Protein AF-A0AAD7D4S5-F1 (afdb_monomer_lite)

InterPro domains:
  IPR018392 LysM domain [PS51782] (24-70)
  IPR036779 LysM domain superfamily [G3DSA:3.10.350.10] (22-70)
  IPR036779 LysM domain superfamily [SSF54106] (22-69)
  IPR052210 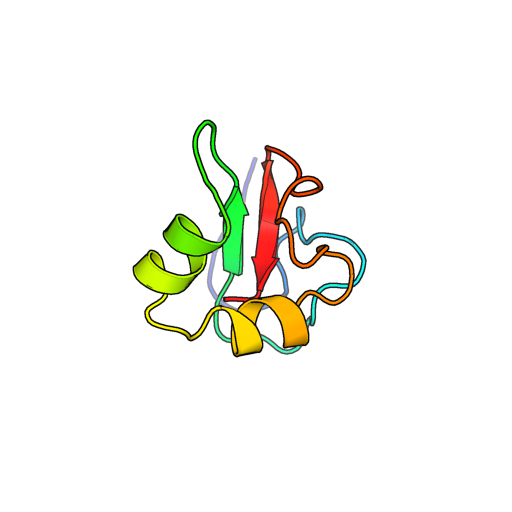Secreted LysM effector LysM1-like [PTHR34997] (5-66)

Sequence (70 aa):
SSNSTGAGGPPVNLAAGSLSICTAYHTVASGNTCASMDAGARIALADFLRWNPEINVDCTNVQLGAAYYV

Organism: Mycena rosella (NCBI:txid1033263)

Structure (mmCIF, N/CA/C/O backbone):
data_AF-A0AAD7D4S5-F1
#
_entry.id   AF-A0AAD7D4S5-F1
#
loop_
_atom_site.group_PDB
_atom_site.id
_atom_site.type_symbol
_atom_site.label_atom_id
_atom_site.label_alt_id
_atom_site.label_comp_id
_atom_site.label_asym_id
_atom_site.label_entity_id
_atom_site.label_seq_id
_atom_site.pdbx_PDB_ins_code
_atom_site.Cartn_x
_atom_site.Cartn_y
_atom_site.Cartn_z
_atom_site.occupancy
_atom_site.B_iso_or_equiv
_atom_site.auth_seq_id
_atom_site.auth_comp_id
_atom_site.auth_asym_id
_atom_site.auth_atom_id
_atom_site.pdbx_PDB_model_num
ATOM 1 N N . SER A 1 1 ? 17.530 17.901 10.343 1.00 41.78 1 SER A N 1
ATOM 2 C CA . SER A 1 1 ? 17.405 16.550 9.758 1.00 41.78 1 SER A CA 1
ATOM 3 C C . SER A 1 1 ? 16.077 16.535 9.021 1.00 41.78 1 SER A C 1
ATOM 5 O O . SER A 1 1 ? 15.077 16.752 9.680 1.00 41.78 1 SER A O 1
ATOM 7 N N . SER A 1 2 ? 15.985 16.545 7.691 1.00 45.75 2 SER A N 1
ATOM 8 C CA . SER A 1 2 ? 16.583 15.587 6.755 1.00 45.75 2 SER A CA 1
ATOM 9 C C . SER A 1 2 ? 16.763 16.220 5.364 1.00 45.75 2 SER A C 1
ATOM 11 O O . SER A 1 2 ? 15.858 16.869 4.850 1.00 45.75 2 SER A O 1
ATOM 13 N N . ASN A 1 3 ? 17.951 16.015 4.798 1.00 47.69 3 ASN A N 1
ATOM 14 C CA . ASN A 1 3 ? 18.411 16.343 3.444 1.00 47.69 3 ASN A CA 1
ATOM 15 C C . ASN A 1 3 ? 17.858 15.251 2.492 1.00 47.69 3 ASN A C 1
ATOM 17 O O . ASN A 1 3 ? 18.093 14.077 2.752 1.00 47.69 3 ASN A O 1
ATOM 21 N N . SER A 1 4 ? 16.898 15.529 1.604 1.00 48.75 4 SER A N 1
ATOM 22 C CA . SER A 1 4 ? 17.037 16.060 0.234 1.00 48.75 4 SER A CA 1
ATOM 23 C C . SER A 1 4 ? 16.937 14.976 -0.859 1.00 48.75 4 SER A C 1
ATOM 25 O O . SER A 1 4 ? 17.706 14.022 -0.872 1.00 48.75 4 SER A O 1
ATOM 27 N N . THR A 1 5 ? 16.044 15.237 -1.822 1.00 51.22 5 THR A N 1
ATOM 28 C CA . THR A 1 5 ? 16.207 15.041 -3.281 1.00 51.22 5 THR A CA 1
ATOM 29 C C . THR A 1 5 ? 16.550 13.652 -3.843 1.00 51.22 5 THR A C 1
ATOM 31 O O . THR A 1 5 ? 17.701 13.238 -3.867 1.00 51.22 5 THR A O 1
ATOM 34 N N . GLY A 1 6 ? 15.559 13.038 -4.502 1.00 53.03 6 GLY A N 1
ATOM 35 C CA . GLY A 1 6 ? 15.639 12.803 -5.952 1.00 53.03 6 GLY A CA 1
ATOM 36 C C . GLY A 1 6 ? 16.804 11.968 -6.492 1.00 53.03 6 GLY A C 1
ATOM 37 O O . GLY A 1 6 ? 17.499 12.436 -7.383 1.00 53.03 6 GLY A O 1
ATOM 38 N N . ALA A 1 7 ? 16.973 10.740 -5.998 1.00 50.41 7 ALA A N 1
ATOM 39 C CA . ALA A 1 7 ? 17.593 9.615 -6.719 1.00 50.41 7 ALA A CA 1
ATOM 40 C C . ALA A 1 7 ? 17.159 8.273 -6.083 1.00 50.41 7 ALA A C 1
ATOM 42 O O . ALA A 1 7 ? 17.973 7.448 -5.690 1.00 50.41 7 ALA A O 1
ATOM 43 N N . GLY A 1 8 ? 15.838 8.134 -5.910 1.00 53.94 8 GLY A N 1
ATOM 44 C CA . GLY A 1 8 ? 15.038 6.904 -5.966 1.00 53.94 8 GLY A CA 1
ATOM 45 C C . GLY A 1 8 ? 15.421 5.655 -5.171 1.00 53.94 8 GLY A C 1
ATOM 46 O O . GLY A 1 8 ? 14.984 4.590 -5.576 1.00 53.94 8 GLY A O 1
ATOM 47 N N . GLY A 1 9 ? 16.215 5.710 -4.104 1.00 63.44 9 GLY A N 1
ATOM 48 C CA . GLY A 1 9 ? 16.347 4.563 -3.196 1.00 63.44 9 GLY A CA 1
ATOM 49 C C . GLY A 1 9 ? 15.055 4.319 -2.395 1.00 63.44 9 GLY A C 1
ATOM 50 O O . GLY A 1 9 ? 14.268 5.256 -2.227 1.00 63.44 9 GLY A O 1
ATOM 51 N N . PRO A 1 10 ? 14.817 3.095 -1.889 1.00 71.62 10 PRO A N 1
ATOM 52 C CA . PRO A 1 10 ? 13.721 2.847 -0.959 1.00 71.62 10 PRO A CA 1
ATOM 53 C C . PRO A 1 10 ? 13.796 3.783 0.260 1.00 71.62 10 PRO A C 1
ATOM 55 O O . PRO A 1 10 ? 14.897 4.149 0.690 1.00 71.62 10 PRO A O 1
ATOM 58 N N . PR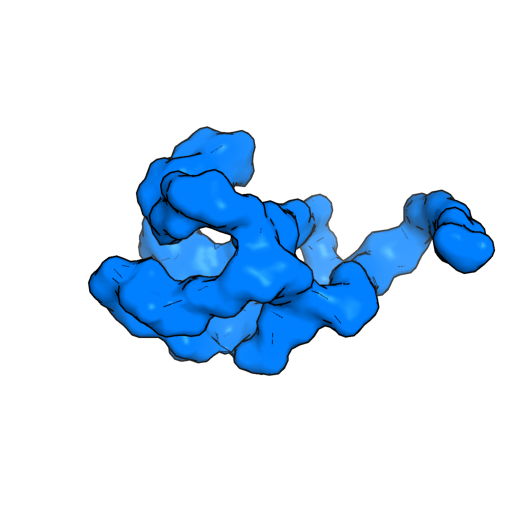O A 1 11 ? 12.648 4.195 0.826 1.00 79.81 11 PRO A N 1
ATOM 59 C CA . PRO A 1 11 ? 12.626 5.071 1.985 1.00 79.81 11 PRO A CA 1
ATOM 60 C C . PRO A 1 11 ? 13.260 4.383 3.202 1.00 79.81 11 PRO A C 1
ATOM 62 O O . PRO A 1 11 ? 13.239 3.162 3.333 1.00 79.81 11 PRO A O 1
ATOM 65 N N . VAL A 1 12 ? 13.801 5.172 4.134 1.00 84.38 12 VAL A N 1
ATOM 66 C CA . VAL A 1 12 ? 14.464 4.644 5.347 1.00 84.38 12 VAL A CA 1
ATOM 67 C C . VAL A 1 12 ? 13.525 3.847 6.255 1.00 84.38 12 VAL A C 1
ATOM 69 O O . VAL A 1 12 ? 13.982 3.054 7.069 1.00 84.38 12 VAL A O 1
ATOM 72 N N . ASN A 1 13 ? 12.218 4.068 6.119 1.00 87.25 13 ASN A N 1
ATOM 73 C CA . ASN A 1 1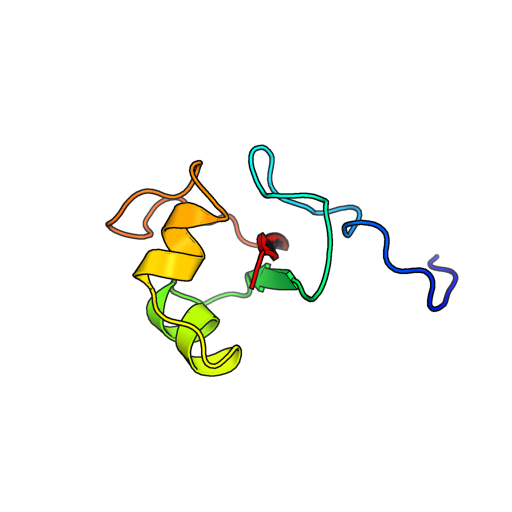3 ? 11.158 3.351 6.816 1.00 87.25 13 ASN A CA 1
ATOM 74 C C . ASN A 1 13 ? 10.506 2.266 5.942 1.00 87.25 13 ASN A C 1
ATOM 76 O O . ASN A 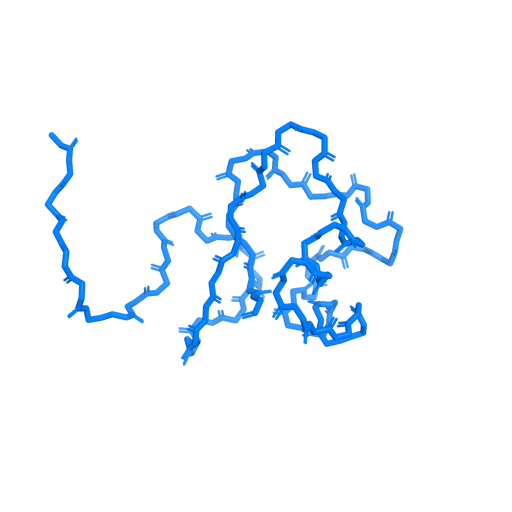1 13 ? 9.367 1.893 6.213 1.00 87.25 13 ASN A O 1
ATOM 80 N N . LEU A 1 14 ? 11.182 1.784 4.890 1.00 85.12 14 LEU A N 1
ATOM 81 C CA . LEU A 1 14 ? 10.694 0.664 4.086 1.00 85.12 14 LEU A CA 1
ATOM 82 C C . LEU A 1 14 ? 10.454 -0.564 4.974 1.00 85.12 14 LEU A C 1
ATOM 84 O O . LEU A 1 14 ? 11.331 -0.971 5.740 1.00 85.12 14 LEU A O 1
ATOM 88 N N . ALA A 1 15 ? 9.271 -1.157 4.852 1.00 86.25 15 ALA A N 1
ATOM 89 C CA . ALA A 1 15 ? 8.921 -2.384 5.542 1.00 86.25 15 ALA A CA 1
ATOM 90 C C . ALA A 1 15 ? 9.823 -3.546 5.101 1.00 86.25 15 ALA A C 1
ATOM 92 O O . ALA A 1 15 ? 10.142 -3.719 3.922 1.00 86.25 15 ALA A O 1
ATOM 93 N N . ALA A 1 16 ? 10.239 -4.366 6.066 1.00 83.12 16 ALA A N 1
ATOM 94 C CA . ALA A 1 16 ? 11.041 -5.545 5.778 1.00 83.12 16 ALA A CA 1
ATOM 95 C C . ALA A 1 16 ? 10.229 -6.547 4.939 1.00 83.12 16 ALA A C 1
ATOM 97 O O . ALA A 1 16 ? 9.158 -6.973 5.360 1.00 83.12 16 ALA A O 1
ATOM 98 N N . GLY A 1 17 ? 10.770 -6.944 3.786 1.00 78.25 17 GLY A N 1
ATOM 99 C CA . GLY A 1 17 ? 10.103 -7.849 2.838 1.00 78.25 17 GLY A CA 1
ATOM 100 C C . GLY A 1 17 ? 9.568 -7.154 1.586 1.00 78.25 17 GLY A C 1
ATOM 101 O O . GLY A 1 17 ? 9.410 -7.813 0.559 1.00 78.25 17 GLY A O 1
ATOM 102 N N . SER A 1 18 ? 9.409 -5.830 1.633 1.00 77.00 18 SER A N 1
ATOM 103 C CA . SER A 1 18 ? 8.947 -5.033 0.503 1.00 77.00 18 SER A CA 1
ATOM 104 C C . SER A 1 18 ? 10.012 -4.914 -0.600 1.00 77.00 18 SER A C 1
ATOM 106 O O . SER A 1 18 ? 11.221 -4.875 -0.336 1.00 77.00 18 SER A O 1
ATOM 108 N N . LEU A 1 19 ? 9.572 -4.865 -1.861 1.00 78.94 19 LEU A N 1
ATOM 109 C CA . LEU A 1 19 ? 10.460 -4.731 -3.021 1.00 78.94 19 LEU A CA 1
ATOM 110 C C . LEU A 1 19 ? 11.210 -3.387 -3.017 1.00 78.94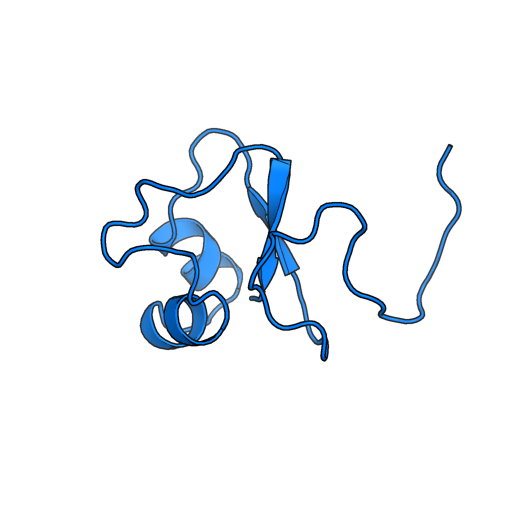 19 LEU A C 1
ATOM 112 O O . LEU A 1 19 ? 10.635 -2.338 -2.757 1.00 78.94 19 LEU A O 1
ATOM 116 N N . SER A 1 20 ? 12.497 -3.401 -3.378 1.00 66.44 20 SER A N 1
ATOM 117 C CA . SER A 1 20 ? 13.388 -2.227 -3.315 1.00 66.44 20 SER A CA 1
ATOM 118 C C . SER A 1 20 ? 13.732 -1.594 -4.674 1.00 66.44 20 SER A C 1
ATOM 120 O O . SER A 1 20 ? 14.571 -0.698 -4.739 1.00 66.44 20 SER A O 1
ATOM 122 N N . ILE A 1 21 ? 13.105 -2.048 -5.770 1.00 66.88 21 ILE A N 1
ATOM 123 C CA . ILE A 1 21 ? 13.498 -1.723 -7.162 1.00 66.88 21 ILE A CA 1
ATOM 124 C C . ILE A 1 21 ? 12.805 -0.477 -7.773 1.00 66.88 21 ILE A C 1
ATOM 126 O O . ILE A 1 21 ? 13.043 -0.154 -8.929 1.00 66.88 21 ILE A O 1
ATOM 130 N N . CYS A 1 22 ? 11.994 0.222 -6.969 1.00 64.94 22 CYS A N 1
ATOM 131 C CA . CYS A 1 22 ? 11.405 1.572 -7.109 1.00 64.94 22 CYS A CA 1
ATOM 132 C C . CYS A 1 22 ? 10.593 1.983 -8.361 1.00 64.94 22 CYS A C 1
ATOM 134 O O . CYS A 1 22 ? 11.142 2.196 -9.438 1.00 64.94 22 CYS A O 1
ATOM 136 N N . THR A 1 23 ? 9.322 2.344 -8.100 1.00 70.56 23 THR A N 1
ATOM 137 C CA . THR A 1 23 ? 8.613 3.481 -8.738 1.00 70.56 23 THR A CA 1
ATOM 138 C C . THR A 1 23 ? 7.821 4.347 -7.736 1.00 70.56 23 THR A C 1
ATOM 140 O O . THR A 1 23 ? 7.807 5.563 -7.919 1.00 70.56 23 THR A O 1
ATOM 143 N N . ALA A 1 24 ? 7.244 3.802 -6.649 1.00 82.31 24 ALA A N 1
ATOM 144 C CA . ALA A 1 24 ? 6.624 4.584 -5.563 1.00 82.31 24 ALA A CA 1
ATOM 145 C C . ALA A 1 24 ? 6.487 3.788 -4.239 1.00 82.31 24 ALA A C 1
ATOM 147 O O . ALA A 1 24 ? 6.614 2.567 -4.221 1.00 82.31 24 ALA A O 1
ATOM 148 N N . TYR A 1 25 ? 6.255 4.496 -3.123 1.00 88.12 25 TYR A N 1
ATOM 149 C CA . TYR A 1 25 ? 5.976 3.918 -1.797 1.00 88.12 25 TYR A CA 1
ATOM 150 C C . TYR A 1 25 ? 4.907 4.733 -1.061 1.00 88.12 25 TYR A C 1
ATOM 152 O O . TYR A 1 25 ? 4.852 5.957 -1.205 1.00 88.12 25 TYR A O 1
ATOM 160 N N . HIS A 1 26 ? 4.117 4.072 -0.214 1.00 90.19 26 HIS A N 1
ATOM 161 C CA . HIS A 1 26 ? 3.127 4.694 0.669 1.00 90.19 26 HIS A CA 1
ATOM 162 C C . HIS A 1 26 ? 3.475 4.452 2.140 1.00 90.19 26 HIS A C 1
ATOM 164 O O . HIS A 1 26 ? 3.588 3.305 2.569 1.00 90.19 26 HIS A O 1
ATOM 170 N N . THR A 1 27 ? 3.606 5.525 2.928 1.00 92.69 27 THR A N 1
ATOM 171 C CA . THR A 1 27 ? 3.784 5.438 4.388 1.00 92.69 27 THR A CA 1
ATOM 172 C C . THR A 1 27 ? 2.428 5.341 5.077 1.00 92.69 27 THR A C 1
ATOM 174 O O . THR A 1 27 ? 1.600 6.243 4.948 1.00 92.69 27 THR A O 1
ATOM 177 N N . VAL A 1 28 ? 2.216 4.275 5.848 1.00 93.69 28 VAL A N 1
ATOM 178 C CA . VAL A 1 28 ? 0.964 4.030 6.573 1.00 93.69 28 VAL A CA 1
ATOM 179 C C . VAL A 1 28 ? 0.731 5.115 7.619 1.00 93.69 28 VAL A C 1
ATOM 181 O O . VAL A 1 28 ? 1.552 5.322 8.516 1.00 93.69 28 VAL A O 1
ATOM 184 N N . ALA A 1 29 ? -0.427 5.760 7.534 1.00 92.38 29 ALA A N 1
ATOM 185 C CA . ALA A 1 29 ? -0.964 6.669 8.534 1.00 92.38 29 ALA A CA 1
ATOM 186 C C . ALA A 1 29 ? -2.149 6.033 9.281 1.00 92.38 29 ALA A C 1
ATOM 188 O O . ALA A 1 29 ? -2.694 5.002 8.878 1.00 92.38 29 ALA A O 1
ATOM 189 N N . SER A 1 30 ? -2.560 6.657 10.388 1.00 91.88 30 SER A N 1
ATOM 190 C CA . SER A 1 30 ? -3.709 6.189 11.169 1.00 91.88 30 SER A CA 1
ATOM 191 C C . SER A 1 30 ? -4.964 6.151 10.294 1.00 91.88 30 SER A C 1
ATOM 193 O O . SER A 1 30 ? -5.279 7.131 9.619 1.00 91.88 30 SER A O 1
ATOM 195 N N . GLY A 1 31 ? -5.665 5.016 10.299 1.00 86.88 31 GLY A N 1
ATOM 196 C CA . GLY A 1 31 ? -6.853 4.791 9.474 1.00 86.88 31 GLY A CA 1
ATOM 197 C C . GLY A 1 31 ? -6.578 4.279 8.056 1.00 86.88 31 GLY A C 1
ATOM 198 O O . GLY A 1 31 ? -7.537 4.034 7.327 1.00 86.88 31 GLY A O 1
ATOM 199 N N . ASN A 1 32 ? -5.317 4.075 7.651 1.00 90.56 32 ASN A N 1
ATOM 200 C CA . ASN A 1 32 ? -5.040 3.384 6.394 1.00 90.56 32 ASN A CA 1
ATOM 201 C C . ASN A 1 32 ? -5.350 1.886 6.482 1.00 90.56 32 ASN A C 1
ATOM 203 O O . ASN A 1 32 ? -5.026 1.204 7.451 1.00 90.56 32 ASN A O 1
ATOM 207 N N . THR A 1 33 ? -5.925 1.384 5.397 1.00 90.00 33 THR A N 1
ATOM 208 C CA . THR A 1 33 ? -6.087 -0.033 5.063 1.00 90.00 33 THR A CA 1
ATOM 209 C C . THR A 1 33 ? -5.440 -0.298 3.705 1.00 90.00 33 THR A C 1
ATOM 211 O O . THR A 1 33 ? -5.211 0.643 2.939 1.00 90.00 33 THR A O 1
ATOM 214 N N . CYS A 1 34 ? -5.196 -1.558 3.347 1.00 90.38 34 CYS A N 1
ATOM 215 C CA . CYS A 1 34 ? -4.645 -1.908 2.032 1.00 90.38 34 CYS A CA 1
ATOM 216 C C . CYS A 1 34 ? -5.524 -1.379 0.901 1.00 90.38 34 CYS A C 1
ATOM 218 O O . CYS A 1 34 ? -4.994 -0.773 -0.018 1.00 90.38 34 CYS A O 1
ATOM 220 N N . ALA A 1 35 ? -6.849 -1.480 1.058 1.00 89.00 35 ALA A N 1
ATOM 221 C CA . ALA A 1 35 ? -7.842 -0.951 0.121 1.00 89.00 35 ALA A CA 1
ATOM 222 C C . ALA A 1 35 ? -7.825 0.589 -0.018 1.00 89.00 35 ALA A C 1
ATOM 224 O O . ALA A 1 35 ? -8.342 1.151 -0.977 1.00 89.00 35 ALA A O 1
ATOM 225 N N . SER A 1 36 ? -7.305 1.310 0.982 1.00 92.19 36 SER A N 1
ATOM 226 C CA . SER A 1 36 ? -7.116 2.764 0.878 1.00 92.19 36 SER A CA 1
ATOM 227 C C . SER A 1 36 ? -5.795 3.120 0.193 1.00 92.19 36 SER A C 1
ATOM 229 O O . SER A 1 36 ? -5.710 4.137 -0.493 1.00 92.19 36 SER A O 1
ATOM 231 N N . MET A 1 37 ? -4.770 2.283 0.379 1.00 92.00 37 MET A N 1
ATOM 232 C CA . MET A 1 37 ? -3.427 2.503 -0.156 1.00 92.00 37 MET A CA 1
ATOM 233 C C . MET A 1 37 ? -3.359 2.136 -1.640 1.00 92.00 37 MET A C 1
ATOM 235 O O . MET A 1 37 ? -2.857 2.927 -2.436 1.00 92.00 37 MET A O 1
ATOM 239 N N . ASP A 1 38 ? -3.926 0.991 -2.027 1.00 91.25 38 ASP A N 1
ATO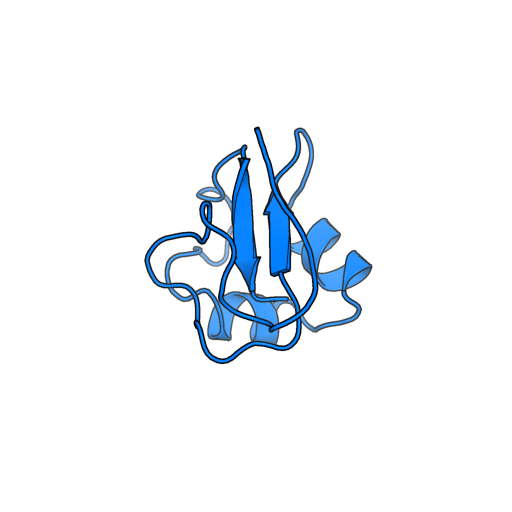M 240 C CA . ASP A 1 38 ? -3.978 0.542 -3.419 1.00 91.25 38 ASP A CA 1
ATOM 241 C C . ASP A 1 38 ? -4.836 1.478 -4.294 1.00 91.25 38 ASP A C 1
ATOM 243 O O . ASP A 1 38 ? -4.413 1.878 -5.377 1.00 91.25 38 ASP A O 1
ATOM 247 N N . ALA A 1 39 ? -5.981 1.940 -3.787 1.00 91.62 39 ALA A N 1
ATOM 248 C CA . ALA A 1 39 ? -6.865 2.882 -4.455 1.00 91.62 39 ALA A CA 1
ATOM 249 C C . ALA A 1 39 ? -6.205 4.258 -4.600 1.00 91.62 39 ALA A C 1
ATOM 251 O O . ALA A 1 39 ? -6.297 4.878 -5.662 1.00 91.62 39 ALA A O 1
ATOM 252 N N . GLY A 1 40 ? -5.496 4.718 -3.562 1.00 90.69 40 GLY A N 1
ATOM 253 C CA . GLY A 1 40 ? -4.713 5.953 -3.603 1.00 90.69 40 GLY A CA 1
ATOM 254 C C . GLY A 1 40 ? -3.591 5.906 -4.645 1.00 90.69 40 GLY A C 1
ATOM 255 O O . GLY A 1 40 ? -3.350 6.897 -5.337 1.00 90.69 40 GLY A O 1
ATOM 256 N N . ALA A 1 41 ? -2.957 4.743 -4.807 1.00 90.19 41 ALA A N 1
ATOM 257 C CA . ALA A 1 41 ? -1.909 4.503 -5.796 1.00 90.19 41 ALA A CA 1
ATOM 258 C C . ALA A 1 41 ? -2.429 4.088 -7.186 1.00 90.19 41 ALA A C 1
ATOM 260 O O . ALA A 1 41 ? -1.672 4.099 -8.156 1.00 90.19 41 ALA A O 1
ATOM 261 N N . ARG A 1 42 ? -3.730 3.790 -7.313 1.00 93.88 42 ARG A N 1
ATOM 262 C CA . ARG A 1 42 ? -4.383 3.253 -8.522 1.00 93.88 42 ARG A CA 1
ATOM 263 C C . ARG A 1 42 ? -3.786 1.923 -8.996 1.00 93.88 42 ARG A C 1
ATOM 265 O O . ARG A 1 42 ? -3.622 1.709 -10.197 1.00 93.88 42 ARG A O 1
ATOM 272 N N . ILE A 1 43 ? -3.502 1.034 -8.052 1.00 92.38 43 ILE A N 1
ATOM 273 C CA . ILE A 1 43 ? -3.057 -0.342 -8.299 1.00 92.38 43 ILE A CA 1
ATOM 274 C C . ILE A 1 43 ? -4.118 -1.334 -7.820 1.00 92.38 43 ILE A C 1
ATOM 276 O O . ILE A 1 43 ? -5.015 -0.981 -7.056 1.00 92.38 43 ILE A O 1
ATOM 280 N N . ALA A 1 44 ? -4.030 -2.587 -8.263 1.00 94.19 44 ALA A N 1
ATOM 281 C CA . ALA A 1 44 ? -4.876 -3.641 -7.718 1.00 94.19 44 ALA A CA 1
ATOM 282 C C . ALA A 1 44 ? -4.354 -4.103 -6.348 1.00 94.19 44 ALA A C 1
ATOM 284 O O . ALA A 1 44 ? -3.144 -4.258 -6.171 1.00 94.19 44 ALA A O 1
ATOM 285 N N . LEU A 1 45 ? -5.255 -4.460 -5.424 1.00 91.81 45 LEU A N 1
ATOM 286 C CA . LEU A 1 45 ? -4.890 -5.091 -4.146 1.00 91.81 45 LEU A CA 1
ATOM 287 C C . LEU A 1 45 ? -3.965 -6.300 -4.335 1.00 91.81 45 LEU A C 1
ATOM 289 O O . LEU A 1 45 ? -3.030 -6.510 -3.570 1.00 91.81 45 LEU A O 1
ATOM 293 N N . ALA A 1 46 ? -4.209 -7.094 -5.379 1.00 92.94 46 ALA A N 1
ATOM 294 C CA . ALA A 1 46 ? -3.386 -8.253 -5.702 1.00 92.94 46 ALA A CA 1
ATOM 295 C C . ALA A 1 46 ? -1.942 -7.868 -6.066 1.00 92.94 46 ALA A C 1
ATOM 297 O O . ALA A 1 46 ? -1.016 -8.588 -5.699 1.00 92.94 46 ALA A O 1
ATOM 298 N N . ASP A 1 47 ? -1.738 -6.740 -6.754 1.00 92.50 47 ASP A N 1
ATOM 299 C CA . ASP A 1 47 ? -0.397 -6.227 -7.045 1.00 92.50 47 ASP A CA 1
ATOM 300 C C . ASP A 1 47 ? 0.269 -5.716 -5.765 1.00 92.50 47 ASP A C 1
ATOM 302 O O . ASP A 1 47 ? 1.413 -6.079 -5.498 1.00 92.50 47 ASP A O 1
ATOM 306 N N . PHE A 1 48 ? -0.469 -4.981 -4.926 1.00 92.56 48 PHE A N 1
ATOM 307 C CA . PHE A 1 48 ? 0.014 -4.522 -3.623 1.00 92.56 48 PHE A CA 1
ATOM 308 C C . PHE A 1 48 ? 0.484 -5.687 -2.735 1.00 92.56 48 PHE A C 1
ATOM 310 O O . PHE A 1 48 ? 1.601 -5.660 -2.223 1.00 92.56 48 PHE A O 1
ATOM 317 N N . LEU A 1 49 ? -0.323 -6.744 -2.597 1.00 92.38 49 LEU A N 1
ATOM 318 C CA . LEU A 1 49 ? 0.040 -7.938 -1.824 1.00 92.38 49 LEU A CA 1
ATOM 319 C C . LEU A 1 49 ? 1.200 -8.714 -2.464 1.00 92.38 49 LEU A C 1
ATOM 321 O O . LEU A 1 49 ? 2.046 -9.255 -1.758 1.00 92.38 49 LEU A O 1
ATOM 325 N N . ARG A 1 50 ? 1.281 -8.756 -3.801 1.00 91.38 50 ARG A N 1
ATOM 326 C CA . ARG A 1 50 ? 2.398 -9.404 -4.508 1.00 91.38 50 ARG A CA 1
ATOM 327 C C . ARG A 1 50 ? 3.724 -8.686 -4.258 1.00 91.38 50 ARG A C 1
ATOM 329 O O . ARG A 1 50 ? 4.760 -9.341 -4.191 1.00 91.38 50 ARG A O 1
ATOM 336 N N . TRP A 1 51 ? 3.707 -7.358 -4.173 1.00 90.50 51 TRP A N 1
ATOM 337 C CA . TRP A 1 51 ? 4.906 -6.545 -3.957 1.00 90.50 51 TRP A CA 1
ATOM 338 C C . TRP A 1 51 ? 5.315 -6.423 -2.488 1.00 90.50 51 TRP A C 1
ATOM 340 O O . TRP A 1 51 ? 6.472 -6.112 -2.209 1.00 90.50 51 TRP A O 1
ATOM 350 N N . ASN A 1 52 ? 4.387 -6.694 -1.572 1.00 91.06 52 ASN A N 1
ATOM 351 C CA . ASN A 1 52 ? 4.600 -6.665 -0.129 1.00 91.06 52 ASN A CA 1
ATOM 352 C C . ASN A 1 52 ? 4.197 -8.028 0.467 1.00 91.06 52 ASN A C 1
ATOM 354 O O . ASN A 1 52 ? 3.162 -8.127 1.133 1.00 91.06 52 ASN A O 1
ATOM 358 N N . PRO A 1 53 ? 4.963 -9.104 0.191 1.00 90.88 53 PRO A N 1
ATOM 359 C CA . PRO A 1 53 ? 4.619 -10.472 0.590 1.00 90.88 53 PRO A CA 1
ATOM 360 C C . PRO A 1 53 ? 4.577 -10.680 2.111 1.00 90.88 53 PRO A C 1
ATOM 362 O O . PRO A 1 53 ? 4.075 -11.698 2.585 1.00 90.88 53 PRO A O 1
ATOM 365 N N . GLU A 1 54 ? 5.111 -9.739 2.886 1.00 91.44 54 GLU A N 1
ATOM 366 C CA . GLU A 1 54 ? 4.986 -9.698 4.336 1.00 91.44 54 GLU A CA 1
ATOM 367 C C . GLU A 1 54 ? 3.567 -9.351 4.804 1.00 91.44 54 GLU A C 1
ATOM 369 O O . GLU A 1 54 ? 3.219 -9.656 5.944 1.00 91.44 54 GLU A O 1
ATOM 374 N N . ILE A 1 55 ? 2.743 -8.721 3.962 1.00 93.00 55 ILE A N 1
ATOM 375 C CA . ILE A 1 55 ? 1.372 -8.332 4.296 1.00 93.00 55 ILE A CA 1
ATOM 376 C C . ILE A 1 55 ? 0.433 -9.524 4.104 1.00 93.00 55 ILE A C 1
ATOM 378 O O . ILE A 1 55 ? 0.444 -10.202 3.078 1.00 93.00 55 ILE A O 1
ATOM 382 N N . ASN A 1 56 ? -0.422 -9.770 5.096 1.00 90.50 56 ASN A N 1
ATOM 383 C CA . ASN A 1 56 ? -1.447 -10.800 4.988 1.00 90.50 56 ASN A CA 1
ATOM 384 C C . ASN A 1 56 ? -2.647 -10.325 4.151 1.00 90.50 56 ASN A C 1
ATOM 386 O O . ASN A 1 56 ? -2.909 -9.133 4.014 1.00 90.50 56 ASN A O 1
ATOM 390 N N . VAL A 1 57 ? -3.414 -11.273 3.608 1.00 88.06 57 VAL A N 1
ATOM 391 C CA . VAL A 1 57 ? -4.582 -10.966 2.760 1.00 88.06 57 VAL A CA 1
ATOM 392 C C . VAL A 1 57 ? -5.646 -10.126 3.480 1.00 88.06 57 VAL A C 1
ATOM 394 O O . VAL A 1 57 ? -6.333 -9.332 2.843 1.00 88.06 57 VAL A O 1
ATOM 397 N N . ASP A 1 58 ? -5.735 -10.247 4.807 1.00 88.38 58 ASP A N 1
ATOM 398 C CA . ASP A 1 58 ? -6.668 -9.482 5.641 1.00 88.38 58 ASP A CA 1
ATOM 399 C C . ASP A 1 58 ? -6.183 -8.050 5.932 1.00 88.38 58 ASP A C 1
ATOM 401 O O . ASP A 1 58 ? -6.899 -7.261 6.548 1.00 88.38 58 ASP A O 1
ATOM 405 N N . CYS A 1 59 ? -4.965 -7.695 5.509 1.00 89.38 59 CYS A N 1
ATOM 406 C CA . CYS A 1 59 ? -4.307 -6.421 5.774 1.00 89.38 59 CYS A CA 1
ATOM 407 C C . CYS A 1 59 ? -4.229 -6.025 7.264 1.00 89.38 59 CYS A C 1
ATOM 409 O O . CYS A 1 59 ? -4.217 -4.846 7.621 1.00 89.38 59 CYS A O 1
ATOM 411 N N . THR A 1 60 ? -4.193 -6.997 8.172 1.00 92.06 60 THR A N 1
ATOM 412 C CA . THR A 1 60 ? -4.234 -6.735 9.623 1.00 92.06 60 THR A CA 1
ATOM 413 C C . THR A 1 60 ? -2.860 -6.471 10.232 1.00 92.06 60 THR A C 1
ATOM 415 O O . THR A 1 60 ? -2.767 -6.085 11.394 1.00 92.06 60 THR A O 1
ATOM 418 N N . ASN A 1 61 ? -1.787 -6.670 9.465 1.00 93.19 61 ASN A N 1
ATOM 419 C CA . ASN A 1 61 ? -0.406 -6.594 9.938 1.00 93.19 61 ASN A CA 1
ATOM 420 C C . ASN A 1 61 ? 0.398 -5.414 9.364 1.00 93.19 61 ASN A C 1
ATOM 422 O O . ASN A 1 61 ? 1.626 -5.400 9.475 1.00 93.19 61 ASN A O 1
ATOM 426 N N . VAL A 1 62 ? -0.275 -4.421 8.775 1.00 92.88 62 VAL A N 1
ATOM 427 C CA . VAL A 1 62 ? 0.368 -3.172 8.345 1.00 92.88 62 VAL A CA 1
ATOM 428 C C . VAL A 1 62 ? 0.802 -2.338 9.549 1.00 92.88 62 VAL A C 1
ATOM 430 O O . VAL A 1 62 ? 0.076 -2.204 10.535 1.00 92.88 62 VAL A O 1
ATOM 433 N N . GLN A 1 63 ? 2.003 -1.770 9.479 1.00 93.31 63 GLN A N 1
ATOM 434 C CA . GLN A 1 63 ? 2.607 -1.050 10.596 1.00 93.31 63 GLN A CA 1
ATOM 435 C C . GLN A 1 63 ? 2.496 0.458 10.394 1.00 93.31 63 GLN A C 1
ATOM 437 O O . GLN A 1 63 ? 2.966 0.996 9.393 1.00 93.31 63 GLN A O 1
ATOM 442 N N . LEU A 1 64 ? 1.913 1.154 11.372 1.00 92.88 64 LEU A N 1
ATOM 443 C CA . LEU A 1 64 ? 1.853 2.614 11.378 1.00 92.88 64 LEU A CA 1
ATOM 444 C C . LEU A 1 64 ? 3.269 3.205 11.275 1.00 92.88 64 LEU A C 1
ATOM 446 O O . LEU A 1 64 ? 4.143 2.871 12.071 1.00 92.88 64 LEU A O 1
ATOM 450 N N . GLY A 1 65 ? 3.486 4.096 10.306 1.00 90.69 65 GLY A N 1
ATOM 451 C CA . GLY A 1 65 ? 4.784 4.723 10.052 1.00 90.69 65 GLY A CA 1
ATOM 452 C C . GLY A 1 65 ? 5.751 3.905 9.189 1.00 90.69 65 GLY A C 1
ATOM 453 O O . GLY A 1 65 ? 6.780 4.447 8.784 1.00 90.69 65 GLY A O 1
ATOM 454 N N . ALA A 1 66 ? 5.435 2.653 8.845 1.00 90.62 66 ALA A N 1
ATOM 455 C CA . ALA A 1 66 ? 6.187 1.898 7.845 1.00 90.62 66 ALA A CA 1
ATOM 456 C C . ALA A 1 66 ? 5.746 2.282 6.424 1.00 90.62 66 ALA A C 1
ATOM 458 O O . ALA A 1 66 ? 4.591 2.653 6.199 1.00 90.62 66 ALA A O 1
ATOM 459 N N . ALA A 1 67 ? 6.673 2.209 5.472 1.00 91.44 67 ALA A N 1
ATOM 460 C CA . ALA A 1 67 ? 6.414 2.419 4.055 1.00 91.44 67 ALA A CA 1
ATOM 461 C C . ALA A 1 67 ? 6.333 1.084 3.313 1.00 91.44 67 ALA A C 1
ATOM 463 O O . ALA A 1 67 ? 7.193 0.226 3.494 1.00 91.44 67 ALA A O 1
ATOM 464 N N . TYR A 1 68 ? 5.332 0.948 2.449 1.00 90.88 68 TYR A N 1
ATOM 465 C CA . TYR A 1 68 ? 5.107 -0.226 1.605 1.00 90.88 68 TYR A CA 1
ATOM 466 C C . TYR A 1 68 ? 5.115 0.169 0.131 1.00 90.88 68 TYR A C 1
ATOM 468 O O . TYR A 1 68 ? 4.816 1.315 -0.211 1.00 90.88 68 TYR A O 1
ATOM 476 N N . TYR A 1 69 ? 5.474 -0.771 -0.738 1.00 90.00 69 TYR A N 1
ATOM 477 C CA . TYR A 1 69 ? 5.543 -0.560 -2.180 1.00 90.00 69 TYR A CA 1
ATOM 478 C C . TYR A 1 69 ? 4.140 -0.374 -2.765 1.00 90.00 69 TYR A C 1
ATOM 480 O O . TYR A 1 69 ? 3.243 -1.168 -2.465 1.00 90.00 69 TYR A O 1
ATOM 488 N N . VAL A 1 70 ? 3.965 0.653 -3.601 1.00 87.94 70 VAL A N 1
ATOM 489 C CA . VAL A 1 70 ? 2.724 0.944 -4.337 1.00 87.94 70 VAL A CA 1
ATOM 490 C C . VAL A 1 70 ? 3.002 1.344 -5.781 1.00 87.94 70 VAL A C 1
ATOM 492 O O . VAL A 1 70 ? 4.142 1.766 -6.079 1.00 87.94 70 VAL A O 1
#

Secondary structure (DSSP, 8-state):
------S-PPPTTBPTTS--S-S-EEE--TT--HHHHHHHHT--HHHHHHH-TTS-TT-TTPPTT-EEE-

Radius of gyration: 11.83 Å; chains: 1; bounding box: 26×28×20 Å

pLDDT: mean 83.08, std 14.25, range [41.78, 94.19]

Foldseek 3Di:
DDDDDDDFFDDPQADPQADGPDDDKDADAPPDALVNVCVVVVHDSVVQCVRRVVADPRRPPDDHGHIHDD